Protein AF-A0A0D7AIN2-F1 (afdb_monomer_lite)

Radius of gyration: 23.13 Å; chains: 1; bounding box: 75×62×39 Å

Foldseek 3Di:
DDAAQEEEDALPDDPLVLLPDADPVRARDPHQQHAEYHYDYDDDPCQVSLVSVLVSLCSQLQWDWDADPNDIATAHDPDHGSYAEYEYEEDYDPVSVVSQVRCVVNNSHHYHYHDPDDPDPPPPPPDDDDDDDDDDDDDD

pLDDT: mean 73.19, std 13.88, range [41.59, 91.12]

Secondary structure (DSSP, 8-state):
-----EEEEE-SSSTHHHHH-B-TTSSBSS-TT--EEEEE--STTTHHHHHHHHHHHHHHTTEEEEEETTEEEEEE-SSPPS--EEEEES---HHHHHHHHHHHHTTS-EEEEE--S-----------------------

Structure (mmCIF, N/CA/C/O backbone):
data_AF-A0A0D7AIN2-F1
#
_entry.id   AF-A0A0D7AIN2-F1
#
loop_
_atom_site.group_PDB
_atom_site.id
_atom_site.type_symbol
_atom_site.label_atom_id
_atom_site.label_alt_id
_atom_site.label_comp_id
_atom_site.label_asym_id
_atom_site.label_entity_id
_atom_site.label_seq_id
_atom_site.pdbx_PDB_ins_code
_atom_site.Cartn_x
_atom_site.Cartn_y
_atom_site.Cartn_z
_atom_site.occupancy
_atom_site.B_iso_or_equiv
_atom_site.auth_seq_id
_atom_site.auth_comp_id
_atom_site.auth_asym_id
_atom_site.auth_atom_id
_atom_site.pdbx_PDB_model_num
ATOM 1 N N . MET A 1 1 ? -19.879 8.957 -13.208 1.00 56.47 1 MET A N 1
ATOM 2 C CA . MET A 1 1 ? -18.425 8.804 -13.442 1.00 56.47 1 MET A CA 1
ATOM 3 C C . MET A 1 1 ? -18.086 7.331 -13.320 1.00 56.47 1 MET A C 1
ATOM 5 O O . MET A 1 1 ? -18.609 6.715 -12.398 1.00 56.47 1 MET A O 1
ATOM 9 N N . PRO A 1 2 ? -17.264 6.754 -14.208 1.00 55.44 2 PRO A N 1
ATOM 10 C CA . PRO A 1 2 ? -16.753 5.406 -13.993 1.00 55.44 2 PRO A CA 1
ATOM 11 C C . PRO A 1 2 ? -15.935 5.378 -12.695 1.00 55.44 2 PRO A C 1
ATOM 13 O O . PRO A 1 2 ? -15.083 6.236 -12.464 1.00 55.44 2 PRO A O 1
ATOM 16 N N . HIS A 1 3 ? -16.237 4.420 -11.823 1.00 69.88 3 HIS A N 1
ATOM 17 C CA . HIS A 1 3 ? -15.514 4.215 -10.574 1.00 69.88 3 HIS A CA 1
ATOM 18 C C . HIS A 1 3 ? -14.426 3.170 -10.811 1.00 69.88 3 HIS A C 1
ATOM 20 O O . HIS A 1 3 ? -14.723 1.995 -11.003 1.00 69.88 3 HIS A O 1
ATOM 26 N N . VAL A 1 4 ? -13.165 3.599 -10.823 1.00 70.69 4 VAL A N 1
ATOM 27 C CA . VAL A 1 4 ? -12.028 2.682 -10.964 1.00 70.69 4 VAL A CA 1
ATOM 28 C C . VAL A 1 4 ? -11.719 2.077 -9.596 1.00 70.69 4 VAL A C 1
ATOM 30 O O . VAL A 1 4 ? -11.236 2.768 -8.699 1.00 70.69 4 VAL A O 1
ATOM 33 N N . THR A 1 5 ? -12.031 0.792 -9.432 1.00 84.25 5 THR A N 1
ATOM 34 C CA . THR A 1 5 ? -11.765 0.014 -8.209 1.00 84.25 5 THR A CA 1
ATOM 35 C C . THR A 1 5 ? -10.525 -0.867 -8.328 1.00 84.25 5 THR A C 1
ATOM 37 O O . THR A 1 5 ? -9.932 -1.210 -7.306 1.00 84.25 5 THR A O 1
ATOM 40 N N . HIS A 1 6 ? -10.109 -1.177 -9.555 1.00 88.31 6 HIS A N 1
ATOM 41 C CA . HIS A 1 6 ? -8.920 -1.951 -9.883 1.00 88.31 6 HIS A CA 1
ATOM 42 C C . HIS A 1 6 ? -8.060 -1.183 -10.893 1.00 88.31 6 HIS A C 1
ATOM 44 O O . HIS A 1 6 ? -8.585 -0.663 -11.879 1.00 88.31 6 HIS A O 1
ATOM 50 N N . LEU A 1 7 ? -6.755 -1.100 -10.639 1.00 84.56 7 LEU A N 1
ATOM 51 C CA . LEU A 1 7 ? -5.783 -0.457 -11.518 1.00 84.56 7 LEU A CA 1
ATOM 52 C C . LEU A 1 7 ? -4.552 -1.355 -11.664 1.00 84.56 7 LEU A C 1
ATOM 54 O O . LEU A 1 7 ? -3.881 -1.625 -10.672 1.00 84.56 7 LEU A O 1
ATOM 58 N N . ALA A 1 8 ? -4.238 -1.755 -12.894 1.00 85.38 8 ALA A N 1
ATOM 59 C CA . ALA A 1 8 ? -3.008 -2.463 -13.235 1.00 85.38 8 ALA A CA 1
ATOM 60 C C . ALA A 1 8 ? -2.046 -1.515 -13.960 1.00 85.38 8 ALA A C 1
ATOM 62 O O . ALA A 1 8 ? -2.455 -0.801 -14.879 1.00 85.38 8 ALA A O 1
ATOM 63 N N . VAL A 1 9 ? -0.785 -1.468 -13.525 1.00 78.31 9 VAL A N 1
ATOM 64 C CA . VAL A 1 9 ? 0.207 -0.514 -14.036 1.00 78.31 9 VAL A CA 1
ATOM 65 C C . VAL A 1 9 ? 1.560 -1.185 -14.255 1.00 78.31 9 VAL A C 1
ATOM 67 O O . VAL A 1 9 ? 2.144 -1.731 -13.321 1.00 78.31 9 VAL A O 1
ATOM 70 N N . CYS A 1 10 ? 2.111 -1.039 -15.460 1.00 76.38 10 CYS A N 1
ATOM 71 C CA . CYS A 1 10 ? 3.533 -1.266 -15.713 1.00 76.38 10 CYS A CA 1
ATOM 72 C C . CYS A 1 10 ? 4.309 -0.043 -15.198 1.00 76.38 10 CYS A C 1
ATOM 74 O O . CYS A 1 10 ? 4.064 1.083 -15.647 1.00 76.38 10 CYS A O 1
ATOM 76 N N . ALA A 1 11 ? 5.188 -0.209 -14.206 1.00 65.94 11 ALA A N 1
ATOM 77 C CA . ALA A 1 11 ? 5.690 0.907 -13.393 1.00 65.94 11 ALA A CA 1
ATOM 78 C C . ALA A 1 11 ? 6.803 1.743 -14.058 1.00 65.94 11 ALA A C 1
ATOM 80 O O . ALA A 1 11 ? 7.806 2.077 -13.425 1.00 65.94 11 ALA A O 1
ATOM 81 N N . HIS A 1 12 ? 6.625 2.126 -15.320 1.00 62.47 12 HIS A N 1
ATOM 82 C CA . HIS A 1 12 ? 7.673 2.795 -16.083 1.00 62.47 12 HIS A CA 1
ATOM 83 C C . HIS A 1 12 ? 7.687 4.323 -15.946 1.00 62.47 12 HIS A C 1
ATOM 85 O O . HIS A 1 12 ? 8.721 4.896 -16.263 1.00 62.47 12 HIS A O 1
ATOM 91 N N . GLN A 1 13 ? 6.638 5.003 -15.437 1.00 57.66 13 GLN A N 1
ATOM 92 C CA . GLN A 1 13 ? 6.686 6.451 -15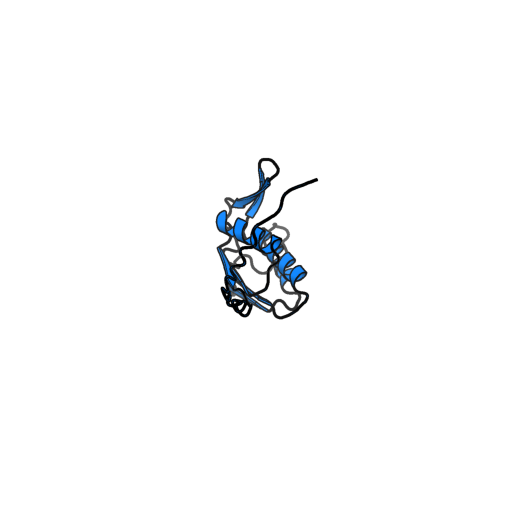.114 1.00 57.66 13 GLN A CA 1
ATOM 93 C C . GLN A 1 13 ? 5.376 7.028 -14.534 1.00 57.66 13 GLN A C 1
ATOM 95 O O . GLN A 1 13 ? 4.293 6.557 -14.853 1.00 57.66 13 GLN A O 1
ATOM 100 N N . GLY A 1 14 ? 5.488 8.110 -13.740 1.00 61.50 14 GLY A N 1
ATOM 101 C CA . GLY A 1 14 ? 4.506 9.211 -13.580 1.00 61.50 14 GLY A CA 1
ATOM 102 C C . GLY A 1 14 ? 3.149 8.945 -12.909 1.00 61.50 14 GLY A C 1
ATOM 103 O O . GLY A 1 14 ? 2.610 9.835 -12.251 1.00 61.50 14 GLY A O 1
ATOM 104 N N . ILE A 1 15 ? 2.618 7.728 -13.001 1.00 65.50 15 ILE A N 1
ATOM 105 C CA . ILE A 1 15 ? 1.259 7.357 -12.567 1.00 65.50 15 ILE A CA 1
ATOM 106 C C . ILE A 1 15 ? 1.093 7.469 -11.040 1.00 65.50 15 ILE A C 1
ATOM 108 O O . ILE A 1 15 ? -0.011 7.639 -10.520 1.00 65.50 15 ILE A O 1
ATOM 112 N N . TRP A 1 16 ? 2.206 7.482 -10.303 1.00 71.00 16 TRP A N 1
ATOM 113 C CA . TRP A 1 16 ? 2.213 7.665 -8.853 1.00 71.00 16 TRP A CA 1
ATOM 114 C C . TRP A 1 16 ? 1.870 9.089 -8.410 1.00 71.00 16 TRP A C 1
ATOM 116 O O . TRP A 1 16 ? 1.421 9.257 -7.280 1.00 71.00 16 TRP A O 1
ATOM 126 N N . ILE A 1 17 ? 2.079 10.110 -9.251 1.00 67.81 17 ILE A N 1
ATOM 127 C CA . ILE A 1 17 ? 1.791 11.510 -8.895 1.00 67.81 17 ILE A CA 1
ATOM 128 C C . ILE A 1 17 ? 0.274 11.715 -8.711 1.00 67.81 17 ILE A C 1
ATOM 130 O O . ILE A 1 17 ? -0.119 12.110 -7.611 1.00 67.81 17 ILE A O 1
ATOM 134 N N . PRO A 1 18 ? -0.589 11.329 -9.676 1.00 68.81 18 PRO A N 1
ATOM 135 C CA . PRO A 1 18 ? -2.044 11.319 -9.488 1.00 68.81 18 PRO A CA 1
ATOM 136 C C . PRO A 1 18 ? -2.514 10.512 -8.268 1.00 68.81 18 PRO A C 1
ATOM 138 O O . PRO A 1 18 ? -3.472 10.872 -7.588 1.00 68.81 18 PRO A O 1
ATOM 141 N N . LEU A 1 19 ? -1.826 9.414 -7.937 1.00 73.38 19 LEU A N 1
ATOM 142 C CA . LEU A 1 19 ? -2.163 8.589 -6.772 1.00 73.38 19 LEU A CA 1
ATOM 143 C C . LEU A 1 19 ? -1.727 9.202 -5.427 1.00 73.38 19 LEU A C 1
ATOM 145 O O . LEU A 1 19 ? -2.133 8.703 -4.373 1.00 73.38 19 LEU A O 1
ATOM 149 N N . LYS A 1 20 ? -0.903 10.250 -5.434 1.00 72.38 20 LYS A N 1
ATOM 150 C CA . LYS A 1 20 ? -0.456 10.976 -4.234 1.00 72.38 20 LYS A CA 1
ATOM 151 C C . LYS A 1 20 ? -1.244 12.262 -3.994 1.00 72.38 20 LYS A C 1
ATOM 153 O O . LYS A 1 20 ? -1.126 12.820 -2.906 1.00 72.38 20 LYS A O 1
ATOM 158 N N . GLU A 1 21 ? -1.983 12.741 -4.989 1.00 75.50 21 GLU A N 1
ATOM 159 C CA . GLU A 1 21 ? -2.662 14.029 -4.936 1.00 75.50 21 GLU A CA 1
ATOM 160 C C . GLU A 1 21 ? -3.874 13.985 -3.990 1.00 75.50 21 GLU A C 1
ATOM 162 O O . GLU A 1 21 ? -4.687 13.053 -4.008 1.00 75.50 21 GLU A O 1
ATOM 167 N N . HIS A 1 22 ? -3.949 15.002 -3.129 1.00 71.50 22 HIS A N 1
ATOM 168 C CA . HIS A 1 22 ? -5.043 15.213 -2.192 1.00 71.50 22 HIS A CA 1
ATOM 169 C C . HIS A 1 22 ? -5.860 16.434 -2.614 1.00 71.50 22 HIS A C 1
ATOM 171 O O . HIS A 1 22 ? -5.303 17.460 -3.002 1.00 71.50 22 HIS A O 1
ATOM 177 N N . THR A 1 23 ? -7.176 16.340 -2.487 1.00 74.06 23 THR A N 1
ATOM 178 C CA . THR A 1 23 ? -8.085 17.482 -2.536 1.00 74.06 23 THR A CA 1
ATOM 179 C C . THR A 1 23 ? -7.952 18.329 -1.259 1.00 74.06 23 THR A C 1
ATOM 181 O O . THR A 1 23 ? -7.458 17.832 -0.243 1.00 74.06 23 THR A O 1
ATOM 184 N N . PRO A 1 24 ? -8.393 19.603 -1.263 1.00 76.25 24 PRO A N 1
ATOM 185 C CA . PRO A 1 24 ? -8.297 20.494 -0.096 1.00 76.25 24 PRO A CA 1
ATOM 186 C C . PRO A 1 24 ? -8.976 19.969 1.180 1.00 76.25 24 PRO A C 1
ATOM 188 O O . PRO A 1 24 ? -8.623 20.371 2.282 1.00 76.25 24 PRO A O 1
ATOM 191 N N . ASP A 1 25 ? -9.930 19.050 1.037 1.00 76.56 25 ASP A N 1
ATOM 192 C CA . ASP A 1 25 ? -10.618 18.355 2.129 1.00 76.56 25 ASP A CA 1
ATOM 193 C C . ASP A 1 25 ? -9.876 17.093 2.625 1.00 76.56 25 ASP A C 1
ATOM 195 O O . ASP A 1 25 ? -10.411 16.322 3.420 1.00 76.56 25 ASP A O 1
ATOM 199 N N . GLY A 1 26 ? -8.652 16.856 2.147 1.00 68.62 26 GLY A N 1
ATOM 200 C CA . GLY A 1 26 ? -7.792 15.744 2.549 1.00 68.62 26 GLY A CA 1
ATOM 201 C C . GLY A 1 26 ? -8.084 14.412 1.852 1.00 68.62 26 GLY A C 1
ATOM 202 O O . GLY A 1 26 ? -7.336 13.452 2.064 1.00 68.62 26 GLY A O 1
ATOM 203 N N . ARG A 1 27 ? -9.113 14.325 0.997 1.00 70.62 27 ARG A N 1
ATOM 204 C CA . ARG A 1 27 ? -9.416 13.108 0.218 1.00 70.62 27 ARG A CA 1
ATOM 205 C C . ARG A 1 27 ? -8.447 12.944 -0.956 1.00 70.62 27 ARG A C 1
ATOM 207 O O . ARG A 1 27 ? -7.742 13.871 -1.321 1.00 70.62 27 ARG A O 1
ATOM 214 N N . PHE A 1 28 ? -8.355 11.746 -1.531 1.00 70.69 28 PHE A N 1
ATOM 215 C CA . PHE A 1 28 ? -7.521 11.523 -2.718 1.00 70.69 28 PHE A CA 1
ATOM 216 C C . PHE A 1 28 ? -8.264 11.966 -3.979 1.00 70.69 28 PHE A C 1
ATOM 218 O O . PHE A 1 28 ? -9.397 11.532 -4.193 1.00 70.69 28 PHE A O 1
ATOM 225 N N . SER A 1 29 ? -7.616 12.767 -4.825 1.00 65.88 29 SER A N 1
ATOM 226 C CA . SER A 1 29 ? -8.252 13.431 -5.974 1.00 65.88 29 SER A CA 1
ATOM 227 C C . SER A 1 29 ? -8.655 12.470 -7.092 1.00 65.88 29 SER A C 1
ATOM 229 O O . SER A 1 29 ? -9.783 12.524 -7.573 1.00 65.88 29 SER A O 1
ATOM 231 N N . VAL A 1 30 ? -7.760 11.566 -7.496 1.00 62.34 30 VAL A N 1
ATOM 232 C CA . VAL A 1 30 ? -7.954 10.831 -8.759 1.00 62.34 30 VAL A CA 1
ATOM 233 C C . VAL A 1 30 ? -8.631 9.469 -8.559 1.00 62.34 30 VAL A C 1
ATOM 235 O O . VAL A 1 30 ? -9.269 8.968 -9.477 1.00 62.34 30 VAL A O 1
ATOM 238 N N . PHE A 1 31 ? -8.582 8.877 -7.354 1.00 69.06 31 PHE A N 1
ATOM 239 C CA . PHE A 1 31 ? -9.119 7.520 -7.136 1.00 69.06 31 PHE A CA 1
ATOM 240 C C . PHE A 1 31 ? -9.610 7.208 -5.706 1.00 69.06 31 PHE A C 1
ATOM 242 O O . PHE A 1 31 ? -9.099 6.283 -5.063 1.00 69.06 31 PHE A O 1
ATOM 249 N N . PRO A 1 32 ? -10.597 7.932 -5.158 1.00 66.00 32 PRO A N 1
ATOM 250 C CA . PRO A 1 32 ? -11.089 7.687 -3.796 1.00 66.00 32 PRO A CA 1
ATOM 251 C C . PRO A 1 32 ? -11.652 6.269 -3.566 1.00 66.00 32 PRO A C 1
ATOM 253 O O . PRO A 1 32 ? -11.870 5.894 -2.420 1.00 66.00 32 PRO A O 1
ATOM 256 N N . LEU A 1 33 ? -11.864 5.478 -4.627 1.00 73.25 33 LEU A N 1
ATOM 257 C CA . LEU A 1 33 ? -12.425 4.122 -4.582 1.00 73.25 33 LEU A CA 1
ATOM 258 C C . LEU A 1 33 ? -11.464 3.023 -5.069 1.00 73.25 33 LEU A C 1
ATOM 260 O O . LEU A 1 33 ? -11.901 1.889 -5.244 1.00 73.25 33 LEU A O 1
ATOM 264 N N . LEU A 1 34 ? -10.183 3.328 -5.306 1.00 81.75 34 LEU A N 1
ATOM 265 C CA . LEU A 1 34 ? -9.217 2.319 -5.754 1.00 81.75 34 LEU A CA 1
ATOM 266 C C . LEU A 1 34 ? -8.938 1.306 -4.643 1.00 81.75 34 LEU A C 1
ATOM 268 O O . LEU A 1 34 ? -8.221 1.626 -3.698 1.00 81.75 34 LEU A O 1
ATOM 272 N N . GLN A 1 35 ? -9.456 0.089 -4.804 1.00 87.19 35 GLN A N 1
ATOM 273 C CA . GLN A 1 35 ? -9.360 -1.002 -3.835 1.00 87.19 35 GLN A CA 1
ATOM 274 C C . GLN A 1 35 ? -8.244 -1.992 -4.155 1.00 87.19 35 GLN A C 1
ATOM 276 O O . GLN A 1 35 ? -7.702 -2.586 -3.225 1.00 87.19 35 GLN A O 1
ATOM 281 N N . HIS A 1 36 ? -7.880 -2.157 -5.425 1.00 90.12 36 HIS A N 1
ATOM 282 C CA . HIS A 1 36 ? -6.878 -3.123 -5.871 1.00 90.12 36 HIS A CA 1
ATOM 283 C C . HIS A 1 36 ? -5.893 -2.463 -6.833 1.00 90.12 36 HIS A C 1
ATOM 285 O O . HIS A 1 36 ? -6.296 -1.851 -7.820 1.00 90.12 36 HIS A O 1
ATOM 291 N N . LEU A 1 37 ? -4.606 -2.565 -6.518 1.00 87.31 37 LEU A N 1
ATOM 292 C CA . LEU A 1 37 ? -3.511 -2.064 -7.341 1.00 87.31 37 LEU A CA 1
ATOM 293 C C . LEU A 1 37 ? -2.600 -3.229 -7.738 1.00 87.31 37 LEU A C 1
ATOM 295 O O . LEU A 1 37 ? -2.027 -3.872 -6.862 1.00 87.31 37 LEU A O 1
ATOM 299 N N . GLU A 1 38 ? -2.456 -3.478 -9.035 1.00 88.75 38 GLU A N 1
ATOM 300 C CA . GLU A 1 38 ? -1.515 -4.452 -9.592 1.00 88.75 38 GLU A CA 1
ATOM 301 C C . GLU A 1 38 ? -0.337 -3.736 -10.239 1.00 88.75 38 GLU A C 1
ATOM 303 O O . GLU A 1 38 ? -0.502 -2.723 -10.927 1.00 88.75 38 GLU A O 1
ATOM 308 N N . ILE A 1 39 ? 0.865 -4.253 -10.002 1.00 84.31 39 ILE A N 1
ATOM 309 C CA . ILE A 1 39 ? 2.092 -3.621 -10.461 1.00 84.31 39 ILE A CA 1
ATOM 310 C C . ILE A 1 39 ? 3.039 -4.662 -11.023 1.00 84.31 39 ILE A C 1
ATOM 312 O O . ILE A 1 39 ? 3.454 -5.595 -10.330 1.00 84.31 39 ILE A O 1
ATOM 316 N N . GLU A 1 40 ? 3.428 -4.432 -12.266 1.00 83.38 40 GLU A N 1
ATOM 317 C CA . GLU A 1 40 ? 4.455 -5.183 -12.968 1.00 83.38 40 GLU A CA 1
ATOM 318 C C . GLU A 1 40 ? 5.634 -4.255 -13.252 1.00 83.38 40 GLU A C 1
ATOM 320 O O . GLU A 1 40 ? 5.452 -3.099 -13.653 1.00 83.38 40 GLU A O 1
ATOM 325 N N . LEU A 1 41 ? 6.843 -4.729 -12.957 1.00 76.44 41 LEU A N 1
ATOM 326 C CA . LEU A 1 41 ? 8.069 -3.988 -13.215 1.00 76.44 41 LEU A CA 1
ATOM 327 C C . LEU A 1 41 ? 9.051 -4.863 -14.007 1.00 76.44 41 LEU A C 1
ATOM 329 O O . LEU A 1 41 ? 9.227 -6.042 -13.691 1.00 76.44 41 LEU A O 1
ATOM 333 N N . GLU A 1 42 ? 9.671 -4.276 -15.030 1.00 68.88 42 GLU A N 1
ATOM 334 C CA . GLU A 1 42 ? 10.638 -4.921 -15.919 1.00 68.88 42 GLU A CA 1
ATOM 335 C C . GLU A 1 42 ? 11.938 -4.093 -15.975 1.00 68.88 42 GLU A C 1
ATOM 337 O O . GLU A 1 42 ? 12.025 -3.103 -16.706 1.00 68.88 42 GLU A O 1
ATOM 342 N N . GLY A 1 43 ? 12.980 -4.509 -15.238 1.00 58.34 43 GLY A N 1
ATOM 343 C CA . GLY A 1 43 ? 14.347 -4.006 -15.432 1.00 58.34 43 GLY A CA 1
ATOM 344 C C . GLY A 1 43 ? 15.152 -3.641 -14.177 1.00 58.34 43 GLY A C 1
ATOM 345 O O . GLY A 1 43 ? 14.749 -3.829 -13.032 1.00 58.34 43 GLY A O 1
ATOM 346 N N . VAL A 1 44 ? 16.366 -3.125 -14.403 1.00 51.28 44 VAL A N 1
ATOM 347 C CA . VAL A 1 44 ? 17.318 -2.699 -13.361 1.00 51.28 44 VAL A CA 1
ATOM 348 C C . VAL A 1 44 ? 17.177 -1.187 -13.147 1.00 51.28 44 VAL A C 1
ATOM 350 O O . VAL A 1 44 ? 17.398 -0.409 -14.068 1.00 51.28 44 VAL A O 1
ATOM 353 N N . GLY A 1 45 ? 16.816 -0.755 -11.932 1.00 58.56 45 GLY A N 1
ATOM 354 C CA . GLY A 1 45 ? 16.586 0.668 -11.590 1.00 58.56 45 GLY A CA 1
ATOM 355 C C . GLY A 1 45 ? 15.327 0.942 -10.753 1.00 58.56 45 GLY A C 1
ATOM 356 O O . GLY A 1 45 ? 15.033 2.077 -10.382 1.00 58.56 45 GLY A O 1
ATOM 357 N N . GLU A 1 46 ? 14.590 -0.109 -10.410 1.00 72.44 46 GLU A N 1
ATOM 358 C CA . GLU A 1 46 ? 13.181 -0.026 -10.013 1.00 72.44 46 GLU A CA 1
ATOM 359 C C . GLU A 1 46 ? 12.947 0.107 -8.504 1.00 72.44 46 GLU A C 1
ATOM 361 O O . GLU A 1 46 ? 11.845 0.412 -8.049 1.00 72.44 46 GLU A O 1
ATOM 366 N N . THR A 1 47 ? 13.994 -0.044 -7.692 1.00 74.56 47 THR A N 1
ATOM 367 C CA . THR A 1 47 ? 13.886 -0.012 -6.224 1.00 74.56 47 THR A CA 1
ATOM 368 C C . THR A 1 47 ? 13.335 1.315 -5.697 1.00 74.56 47 THR A C 1
ATOM 370 O O . THR A 1 47 ? 12.590 1.333 -4.711 1.00 74.56 47 THR A O 1
ATOM 373 N N . ARG A 1 48 ? 13.647 2.441 -6.354 1.00 78.38 48 ARG A N 1
ATOM 374 C CA . ARG A 1 48 ? 13.085 3.758 -6.007 1.00 78.38 48 ARG A CA 1
ATOM 375 C C . ARG A 1 48 ? 11.591 3.832 -6.320 1.00 78.38 48 ARG A C 1
ATOM 377 O O . ARG A 1 48 ? 10.828 4.279 -5.466 1.00 78.38 48 ARG A O 1
ATOM 384 N N . VAL A 1 49 ? 11.180 3.323 -7.481 1.00 78.69 49 VAL A N 1
ATOM 385 C CA . VAL A 1 49 ? 9.775 3.287 -7.915 1.00 78.69 49 VAL A CA 1
ATOM 386 C C . VAL A 1 49 ? 8.947 2.420 -6.966 1.00 78.69 49 VAL A C 1
ATOM 388 O O . VAL A 1 49 ? 7.928 2.874 -6.452 1.00 78.69 49 VAL A O 1
ATOM 391 N N . VAL A 1 50 ? 9.441 1.230 -6.617 1.00 79.56 50 VAL A N 1
ATOM 392 C CA . VAL A 1 50 ? 8.820 0.337 -5.621 1.00 79.56 50 VAL A CA 1
ATOM 393 C C . VAL A 1 50 ? 8.707 1.007 -4.250 1.00 79.56 50 VAL A C 1
ATOM 395 O O . VAL A 1 50 ? 7.698 0.877 -3.559 1.00 79.56 50 VAL A O 1
ATOM 398 N N . SER A 1 51 ? 9.716 1.775 -3.841 1.00 84.00 51 SER A N 1
ATOM 399 C CA . SER A 1 51 ? 9.647 2.516 -2.576 1.00 84.00 51 SER A CA 1
ATOM 400 C C . SER A 1 51 ? 8.566 3.602 -2.609 1.00 84.00 51 SER A C 1
ATOM 402 O O . SER A 1 51 ? 7.873 3.815 -1.612 1.00 84.00 51 SER A O 1
ATOM 404 N N . ASP A 1 52 ? 8.390 4.275 -3.746 1.00 82.19 52 ASP A N 1
ATOM 405 C CA . ASP A 1 52 ? 7.319 5.250 -3.941 1.00 82.19 52 ASP A CA 1
ATOM 406 C C . ASP A 1 52 ? 5.933 4.610 -3.961 1.00 82.19 52 ASP A C 1
ATOM 408 O O . ASP A 1 52 ? 5.013 5.144 -3.339 1.00 82.19 52 ASP A O 1
ATOM 412 N N . ILE A 1 53 ? 5.804 3.446 -4.592 1.00 81.62 53 ILE A N 1
ATOM 413 C CA . ILE A 1 53 ? 4.599 2.613 -4.561 1.00 81.62 53 ILE A CA 1
ATOM 414 C C . ILE A 1 53 ? 4.218 2.281 -3.123 1.00 81.62 53 ILE A C 1
ATOM 416 O O . ILE A 1 53 ? 3.091 2.537 -2.706 1.00 81.62 53 ILE A O 1
ATOM 420 N N . ILE A 1 54 ? 5.164 1.761 -2.338 1.00 85.25 54 ILE A N 1
ATOM 421 C CA . ILE A 1 54 ? 4.912 1.383 -0.944 1.00 85.25 54 ILE A CA 1
ATOM 422 C C . ILE A 1 54 ? 4.466 2.605 -0.138 1.00 85.25 54 ILE A C 1
ATOM 424 O O . ILE A 1 54 ? 3.541 2.509 0.664 1.00 85.25 54 ILE A O 1
ATOM 428 N N . ARG A 1 55 ? 5.058 3.782 -0.379 1.00 83.94 55 ARG A N 1
ATOM 429 C CA . ARG A 1 55 ? 4.617 5.036 0.257 1.00 83.94 55 ARG A CA 1
ATOM 430 C C . ARG A 1 55 ? 3.186 5.414 -0.119 1.00 83.94 55 ARG A C 1
ATOM 432 O O . ARG A 1 55 ? 2.458 5.900 0.743 1.00 83.94 55 ARG A O 1
ATOM 439 N N . VAL A 1 56 ? 2.781 5.218 -1.372 1.00 82.44 56 VAL A N 1
ATOM 440 C CA . VAL A 1 56 ? 1.392 5.441 -1.807 1.00 82.44 56 VAL A CA 1
ATOM 441 C C . VAL A 1 56 ? 0.460 4.442 -1.135 1.00 82.44 56 VAL A C 1
ATOM 443 O O . VAL A 1 56 ? -0.535 4.852 -0.543 1.00 82.44 56 VAL A O 1
ATOM 446 N N . ALA A 1 57 ? 0.810 3.156 -1.157 1.00 83.19 57 ALA A N 1
ATOM 447 C CA . ALA A 1 57 ? 0.024 2.101 -0.534 1.00 83.19 57 ALA A CA 1
ATOM 448 C C . ALA A 1 57 ? -0.190 2.378 0.959 1.00 83.19 57 ALA A C 1
ATOM 450 O O . ALA A 1 57 ? -1.329 2.377 1.407 1.00 83.19 57 ALA A O 1
ATOM 451 N N . LEU A 1 58 ? 0.870 2.748 1.689 1.00 83.69 58 LEU A N 1
ATOM 452 C CA . LEU A 1 58 ? 0.810 3.145 3.101 1.00 83.69 58 LEU A CA 1
ATOM 453 C C . LEU A 1 58 ? -0.206 4.259 3.368 1.00 83.69 58 LEU A C 1
ATOM 455 O O . LEU A 1 58 ? -0.985 4.177 4.316 1.00 83.69 58 LEU A O 1
ATOM 459 N N . LYS A 1 59 ? -0.209 5.301 2.529 1.00 80.44 59 LYS A N 1
ATOM 460 C CA . LYS A 1 59 ? -1.151 6.420 2.662 1.00 80.44 59 LYS A CA 1
ATOM 461 C C . LYS A 1 59 ? -2.589 5.993 2.370 1.00 80.44 59 LYS A C 1
ATOM 463 O O . LYS A 1 59 ? -3.506 6.473 3.028 1.00 80.44 59 LYS A O 1
ATOM 468 N N . ARG A 1 60 ? -2.793 5.112 1.386 1.00 80.56 60 ARG A N 1
ATOM 469 C CA . ARG A 1 60 ? -4.131 4.736 0.894 1.00 80.56 60 ARG A CA 1
ATOM 470 C C . ARG A 1 60 ? -4.770 3.573 1.652 1.00 80.56 60 ARG A C 1
ATOM 472 O O . ARG A 1 60 ? -5.995 3.486 1.683 1.00 80.56 60 ARG A O 1
ATOM 479 N N . CYS A 1 61 ? -3.980 2.708 2.283 1.00 80.69 61 CYS A N 1
ATOM 480 C CA . CYS A 1 61 ? -4.475 1.575 3.069 1.00 80.69 61 CYS A CA 1
ATOM 481 C C . CYS A 1 61 ? -4.810 1.943 4.525 1.00 80.69 61 CYS A C 1
ATOM 483 O O . CYS A 1 61 ? -5.108 1.076 5.343 1.00 80.69 61 CYS A O 1
ATOM 485 N N . GLY A 1 62 ? -4.734 3.230 4.887 1.00 75.25 62 GLY A N 1
ATOM 486 C CA . GLY A 1 62 ? -5.060 3.692 6.236 1.00 75.25 62 GLY A CA 1
ATOM 487 C C . GLY A 1 62 ? -4.162 3.090 7.325 1.00 75.25 62 GLY A C 1
ATOM 488 O O . GLY A 1 62 ? -4.544 3.076 8.494 1.00 75.25 62 GLY A O 1
ATOM 489 N N . ALA A 1 63 ? -2.980 2.570 6.983 1.00 80.62 63 ALA A N 1
ATOM 490 C CA . ALA A 1 63 ? -2.046 2.054 7.973 1.00 80.62 63 ALA A CA 1
ATOM 491 C C . ALA A 1 63 ? -1.351 3.211 8.695 1.00 80.62 63 ALA A C 1
ATOM 493 O O . ALA A 1 63 ? -0.722 4.075 8.082 1.00 80.62 63 ALA A O 1
ATOM 494 N N . ARG A 1 64 ? -1.414 3.214 10.027 1.00 78.62 64 ARG A N 1
ATOM 495 C CA . ARG A 1 64 ? -0.676 4.168 10.859 1.00 78.62 64 ARG A CA 1
ATOM 496 C C . ARG A 1 64 ? 0.620 3.522 11.321 1.00 78.62 64 ARG A C 1
ATOM 498 O O . ARG A 1 64 ? 0.604 2.472 11.963 1.00 78.62 64 ARG A O 1
ATOM 505 N N . LYS A 1 65 ? 1.745 4.161 10.999 1.00 81.94 65 LYS A N 1
ATOM 506 C CA . LYS A 1 65 ? 3.058 3.769 11.513 1.00 81.94 65 LYS A CA 1
ATOM 507 C C . LYS A 1 65 ? 3.093 4.041 13.015 1.00 81.94 65 LYS A C 1
ATOM 509 O O . LYS A 1 65 ? 2.854 5.170 13.437 1.00 81.94 65 LYS A O 1
ATOM 514 N N . ILE A 1 66 ? 3.393 3.020 13.803 1.00 79.94 66 ILE A N 1
ATOM 515 C CA . ILE A 1 66 ? 3.502 3.116 15.259 1.00 79.94 66 ILE A CA 1
ATOM 516 C C . ILE A 1 66 ? 4.911 2.735 15.700 1.00 79.94 66 ILE A C 1
ATOM 518 O O . ILE A 1 66 ? 5.609 1.972 15.029 1.00 79.94 66 ILE A O 1
ATOM 522 N N . ARG A 1 67 ? 5.338 3.276 16.837 1.00 82.00 67 ARG A N 1
ATOM 523 C CA . ARG A 1 67 ? 6.551 2.843 17.527 1.00 82.00 67 ARG A CA 1
ATOM 524 C C . ARG A 1 67 ? 6.138 2.222 18.849 1.00 82.00 67 ARG A C 1
ATOM 526 O O . ARG A 1 67 ? 5.480 2.885 19.642 1.00 82.00 67 ARG A O 1
ATOM 533 N N . VAL A 1 68 ? 6.510 0.967 19.054 1.00 70.12 68 VAL A N 1
ATOM 534 C CA . VAL A 1 68 ? 6.287 0.230 20.299 1.00 70.12 68 VAL A CA 1
ATOM 535 C C . VAL A 1 68 ? 7.652 -0.278 20.738 1.00 70.12 68 VAL A C 1
ATOM 537 O O . VAL A 1 68 ? 8.309 -0.984 19.978 1.00 70.12 68 VAL A O 1
ATOM 540 N N . GLU A 1 69 ? 8.115 0.162 21.911 1.00 75.44 69 GLU A N 1
ATOM 541 C CA . GLU A 1 69 ? 9.381 -0.291 22.520 1.00 75.44 69 GLU A CA 1
ATOM 542 C C . GLU A 1 69 ? 10.601 -0.188 21.579 1.00 75.44 69 GLU A C 1
ATOM 544 O O . GLU A 1 69 ? 11.391 -1.113 21.415 1.00 75.44 69 GLU A O 1
ATOM 549 N N . GLY A 1 70 ? 10.732 0.938 20.869 1.00 76.44 70 GLY A N 1
ATOM 550 C CA . GLY A 1 70 ? 11.828 1.169 19.916 1.00 76.44 70 GLY A CA 1
ATOM 551 C C . GLY A 1 70 ? 11.690 0.424 18.580 1.00 76.44 70 GLY A C 1
ATOM 552 O O . GLY A 1 70 ? 12.349 0.794 17.604 1.00 76.44 70 GLY A O 1
ATOM 553 N N . ARG A 1 71 ? 10.776 -0.548 18.473 1.00 73.88 71 ARG A N 1
ATOM 554 C CA . ARG A 1 71 ? 10.434 -1.225 17.217 1.00 73.88 71 ARG A CA 1
ATOM 555 C C . ARG A 1 71 ? 9.354 -0.454 16.469 1.00 73.88 71 ARG A C 1
ATOM 557 O O . ARG A 1 71 ? 8.411 0.091 17.039 1.00 73.88 71 ARG A O 1
ATOM 564 N N . THR A 1 72 ? 9.516 -0.376 15.154 1.00 77.56 72 THR A N 1
ATOM 565 C CA . THR A 1 72 ? 8.547 0.273 14.268 1.00 77.56 72 THR A CA 1
ATOM 566 C C . THR A 1 72 ? 7.595 -0.779 13.715 1.00 77.56 72 THR A C 1
ATOM 568 O O . THR A 1 72 ? 8.054 -1.728 13.088 1.00 77.56 72 THR A O 1
ATOM 571 N N . GLY A 1 73 ? 6.293 -0.586 13.914 1.00 81.38 73 GLY A N 1
ATOM 572 C CA . GLY A 1 73 ? 5.234 -1.452 13.395 1.00 81.38 73 GLY A CA 1
ATOM 573 C C . GLY A 1 73 ? 4.124 -0.659 12.707 1.00 81.38 73 GLY A C 1
ATOM 574 O O . GLY A 1 73 ? 4.217 0.562 12.542 1.00 81.38 73 GLY A O 1
ATOM 575 N N . TYR A 1 74 ? 3.055 -1.356 12.327 1.00 84.50 74 TYR A N 1
ATOM 576 C CA . TYR A 1 74 ? 1.874 -0.758 11.708 1.00 84.50 74 TYR A CA 1
ATOM 577 C C . TYR A 1 74 ? 0.604 -1.166 12.448 1.00 84.50 74 TYR A C 1
ATOM 579 O O . TYR A 1 74 ? 0.483 -2.283 12.944 1.00 84.50 74 TYR A O 1
ATOM 587 N N . ARG A 1 75 ? -0.348 -0.235 12.517 1.00 81.50 75 ARG A N 1
ATOM 588 C CA . ARG A 1 75 ? -1.698 -0.471 13.027 1.00 81.50 75 ARG A CA 1
ATOM 589 C C . ARG A 1 75 ? -2.710 -0.068 11.968 1.00 81.50 75 ARG A C 1
ATOM 591 O O . ARG A 1 75 ? -2.617 1.024 11.406 1.00 81.50 75 ARG A O 1
ATOM 598 N N . LYS A 1 76 ? -3.712 -0.914 11.756 1.00 78.06 76 LYS A N 1
ATOM 599 C CA . LYS A 1 76 ? -4.873 -0.594 10.927 1.00 78.06 76 LYS A CA 1
ATOM 600 C C . LYS A 1 76 ? -5.650 0.597 11.510 1.00 78.06 76 LYS A C 1
ATOM 602 O O . LYS A 1 76 ? -5.939 0.619 12.711 1.00 78.06 76 LYS A O 1
ATOM 607 N N . SER A 1 77 ? -5.972 1.596 10.685 1.00 74.69 77 SER A N 1
ATOM 608 C CA . SER A 1 77 ? -6.909 2.663 11.069 1.00 74.69 77 SER A CA 1
ATOM 609 C C . SER A 1 77 ? -8.315 2.096 11.287 1.00 74.69 77 SER A C 1
ATOM 611 O O . SER A 1 77 ? -8.673 1.048 10.756 1.00 74.69 77 SER A O 1
ATOM 613 N N . LYS A 1 78 ? -9.124 2.807 12.077 1.00 72.25 78 LYS A N 1
ATOM 614 C CA . LYS A 1 78 ? -10.560 2.518 12.204 1.00 72.25 78 LYS A CA 1
ATOM 615 C C . LYS A 1 78 ? -11.348 2.951 10.965 1.00 72.25 78 LYS A C 1
ATOM 617 O O . LYS A 1 78 ? -12.454 2.472 10.753 1.00 72.25 78 LYS A O 1
ATOM 622 N N . GLU A 1 79 ? -10.791 3.860 10.171 1.00 72.44 79 GLU A N 1
ATOM 623 C CA . GLU A 1 79 ? -11.396 4.291 8.914 1.00 72.44 79 GLU A CA 1
ATOM 624 C C . GLU A 1 79 ? -11.265 3.197 7.849 1.00 72.44 79 GLU A C 1
ATOM 626 O O . GLU A 1 79 ? -10.230 2.521 7.794 1.00 72.44 79 GLU A O 1
ATOM 631 N N . PRO A 1 80 ? -12.288 3.015 6.996 1.00 66.12 80 PRO A N 1
ATOM 632 C CA . PRO A 1 80 ? -12.223 2.044 5.920 1.00 66.12 80 PRO A CA 1
ATOM 633 C C . PRO A 1 80 ? -11.075 2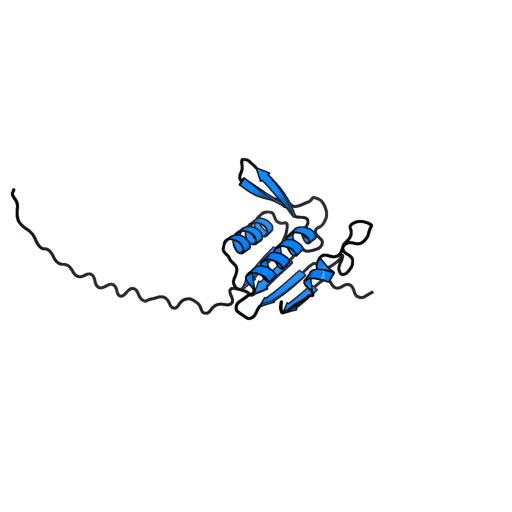.412 4.968 1.00 66.12 80 PRO A C 1
ATOM 635 O O . PRO A 1 80 ? -11.037 3.537 4.461 1.00 66.12 80 PRO A O 1
ATOM 638 N N . PRO A 1 81 ? -10.129 1.490 4.718 1.00 70.31 81 PRO A N 1
ATOM 639 C CA . PRO A 1 81 ? -9.020 1.763 3.823 1.00 70.31 81 PRO A CA 1
ATOM 640 C C . PRO A 1 81 ? -9.536 1.901 2.392 1.00 70.31 81 PRO A C 1
ATOM 642 O O . PRO A 1 81 ? -10.406 1.137 1.960 1.00 70.31 81 PRO A O 1
ATOM 645 N N . VAL A 1 82 ? -8.984 2.869 1.658 1.00 77.81 82 VAL A N 1
ATOM 646 C CA . VAL A 1 82 ? -9.296 3.054 0.236 1.00 77.81 82 VAL A CA 1
ATOM 647 C C . VAL A 1 82 ? -8.713 1.880 -0.541 1.00 77.81 82 VAL A C 1
ATOM 649 O O . VAL A 1 82 ? -9.450 1.178 -1.226 1.00 77.81 82 VAL A O 1
ATOM 652 N N . LEU A 1 83 ? -7.420 1.611 -0.337 1.00 84.88 83 LEU A N 1
ATOM 653 C CA . LEU A 1 83 ? -6.713 0.483 -0.938 1.00 84.88 83 LEU A CA 1
ATOM 654 C C . LEU A 1 83 ? -6.760 -0.739 -0.017 1.00 84.88 83 LEU A C 1
ATOM 656 O O . LEU A 1 83 ? -6.320 -0.661 1.128 1.00 84.88 83 LEU A O 1
ATOM 660 N N . ARG A 1 84 ? -7.255 -1.866 -0.533 1.00 86.69 84 ARG A N 1
ATOM 661 C CA . ARG A 1 84 ? -7.379 -3.138 0.194 1.00 86.69 84 ARG A CA 1
ATOM 662 C C . ARG A 1 84 ? -6.392 -4.189 -0.274 1.00 86.69 84 ARG A C 1
ATOM 664 O O . ARG A 1 84 ? -5.967 -4.981 0.551 1.00 86.69 84 ARG A O 1
ATOM 671 N N . ARG A 1 85 ? -6.016 -4.175 -1.552 1.00 91.12 85 ARG A N 1
ATOM 672 C CA . ARG A 1 85 ? -5.146 -5.179 -2.161 1.00 91.12 85 ARG A CA 1
ATOM 673 C C . ARG A 1 85 ? -4.031 -4.544 -2.982 1.00 91.12 85 ARG A C 1
ATOM 675 O O . ARG A 1 85 ? -4.266 -3.586 -3.720 1.00 91.12 85 ARG A O 1
ATOM 682 N N . LEU A 1 86 ? -2.833 -5.100 -2.860 1.00 90.12 86 LEU A N 1
ATOM 683 C CA . LEU A 1 86 ? -1.653 -4.720 -3.622 1.00 90.12 86 LEU A CA 1
ATOM 684 C C . LEU A 1 86 ? -0.948 -5.967 -4.151 1.00 90.12 86 LEU A C 1
ATOM 686 O O . LEU A 1 86 ? -0.412 -6.755 -3.371 1.00 90.12 86 LEU A O 1
ATOM 690 N N . ASP A 1 87 ? -0.883 -6.089 -5.471 1.00 90.94 87 ASP A N 1
ATOM 691 C CA . ASP A 1 87 ? -0.158 -7.164 -6.135 1.00 90.94 87 ASP A CA 1
ATOM 692 C C . ASP A 1 87 ? 1.108 -6.581 -6.754 1.00 90.94 87 ASP A C 1
ATOM 694 O O . ASP A 1 87 ? 1.050 -5.647 -7.554 1.00 90.94 87 ASP A O 1
ATOM 698 N N . ILE A 1 88 ? 2.266 -7.112 -6.369 1.00 87.06 88 ILE A N 1
ATOM 699 C CA . ILE A 1 88 ? 3.563 -6.660 -6.873 1.00 87.06 88 ILE A CA 1
ATOM 700 C C . ILE A 1 88 ? 4.290 -7.841 -7.504 1.00 87.06 88 ILE A C 1
ATOM 702 O O . ILE A 1 88 ? 4.585 -8.843 -6.843 1.00 87.06 88 ILE A O 1
ATOM 706 N N . ARG A 1 89 ? 4.610 -7.693 -8.788 1.00 85.19 89 ARG A N 1
ATOM 707 C CA . ARG A 1 89 ? 5.371 -8.650 -9.594 1.00 85.19 89 ARG A CA 1
ATOM 708 C C . ARG A 1 89 ? 6.744 -8.067 -9.921 1.00 85.19 89 ARG A C 1
ATOM 710 O O . ARG A 1 89 ? 7.006 -7.662 -11.046 1.00 85.19 89 ARG A O 1
ATOM 717 N N . CYS A 1 90 ? 7.614 -7.969 -8.916 1.00 79.62 90 CYS A N 1
ATOM 718 C CA . CYS A 1 90 ? 8.983 -7.481 -9.096 1.00 79.62 90 CYS A CA 1
ATOM 719 C C . CYS A 1 90 ? 9.928 -7.995 -8.008 1.00 79.62 90 CYS A C 1
ATOM 721 O O . CYS A 1 90 ? 9.507 -8.555 -6.989 1.00 79.62 90 CYS A O 1
ATOM 723 N N . GLN A 1 91 ? 11.226 -7.749 -8.191 1.00 81.62 91 GLN A N 1
ATOM 724 C CA . GLN A 1 91 ? 12.196 -7.945 -7.120 1.00 81.62 91 GLN A CA 1
ATOM 725 C C . GLN A 1 91 ? 12.033 -6.864 -6.046 1.00 81.62 91 GLN A C 1
ATOM 727 O O . GLN A 1 91 ? 11.962 -5.670 -6.336 1.00 81.62 91 GLN A O 1
ATOM 732 N N . LEU A 1 92 ? 11.985 -7.297 -4.787 1.00 83.81 92 LEU A N 1
ATOM 733 C CA . LEU A 1 92 ? 11.874 -6.426 -3.621 1.00 83.81 92 LEU A CA 1
ATOM 734 C C . LEU A 1 92 ? 13.152 -6.485 -2.801 1.00 83.81 92 LEU A C 1
ATOM 736 O O . LEU A 1 92 ? 13.677 -7.569 -2.534 1.00 83.81 92 LEU A O 1
ATOM 740 N N . THR A 1 93 ? 13.595 -5.336 -2.301 1.00 86.75 93 THR A N 1
ATOM 741 C CA . THR A 1 93 ? 14.625 -5.325 -1.263 1.00 86.75 93 THR A CA 1
ATOM 742 C C . THR A 1 93 ? 14.077 -5.945 0.032 1.00 86.75 93 THR A C 1
ATOM 744 O O . THR A 1 93 ? 12.861 -5.932 0.275 1.00 86.75 93 THR A O 1
ATOM 747 N N . PRO A 1 94 ? 14.947 -6.438 0.932 1.00 87.31 94 PRO A N 1
ATOM 748 C CA . PRO A 1 94 ? 14.504 -6.971 2.219 1.00 87.31 94 PRO A CA 1
ATOM 749 C C . PRO A 1 94 ? 13.659 -5.979 3.033 1.00 87.31 94 PRO A C 1
ATOM 751 O O . PRO A 1 94 ? 12.694 -6.375 3.683 1.00 87.31 94 PRO A O 1
ATOM 754 N N . SER A 1 95 ? 13.975 -4.679 2.984 1.00 87.62 95 SER A N 1
ATOM 755 C CA . SER A 1 95 ? 13.226 -3.644 3.711 1.00 87.62 95 SER A CA 1
ATOM 756 C C . SER A 1 95 ? 11.832 -3.392 3.127 1.00 87.62 95 SER A C 1
ATOM 758 O O . SER A 1 95 ? 10.873 -3.204 3.882 1.00 87.62 95 SER A O 1
ATOM 760 N N . GLN A 1 96 ? 11.698 -3.436 1.801 1.00 87.81 96 GLN A N 1
ATOM 761 C CA . GLN A 1 96 ? 10.416 -3.321 1.104 1.00 87.81 96 GLN A CA 1
ATOM 762 C C . GLN A 1 96 ? 9.514 -4.511 1.422 1.00 87.81 96 GLN A C 1
ATOM 764 O O . GLN A 1 96 ? 8.372 -4.320 1.839 1.00 87.81 96 GLN A O 1
ATOM 769 N N . ARG A 1 97 ? 10.062 -5.730 1.327 1.00 89.19 97 ARG A N 1
ATOM 770 C CA . ARG A 1 97 ? 9.352 -6.965 1.678 1.00 89.19 97 ARG A CA 1
ATOM 771 C C . ARG A 1 97 ? 8.870 -6.941 3.128 1.00 89.19 97 ARG A C 1
ATOM 773 O O . ARG A 1 97 ? 7.691 -7.168 3.362 1.00 89.19 97 ARG A O 1
ATOM 780 N N . ARG A 1 98 ? 9.736 -6.593 4.090 1.00 89.00 98 ARG A N 1
ATOM 781 C CA . ARG A 1 98 ? 9.344 -6.466 5.510 1.00 89.00 98 ARG A CA 1
ATOM 782 C C . ARG A 1 98 ? 8.213 -5.462 5.714 1.00 89.00 98 ARG A C 1
ATOM 784 O O . ARG A 1 98 ? 7.299 -5.724 6.483 1.00 89.00 98 ARG A O 1
ATOM 791 N N . THR A 1 99 ? 8.271 -4.317 5.033 1.00 89.62 99 THR A N 1
ATOM 792 C CA . THR A 1 99 ? 7.225 -3.292 5.152 1.00 89.62 99 THR A CA 1
ATOM 793 C C . THR A 1 99 ? 5.884 -3.813 4.648 1.00 89.62 99 THR A C 1
ATOM 795 O O . THR A 1 99 ? 4.878 -3.654 5.328 1.00 89.62 99 THR A O 1
ATOM 798 N N . LEU A 1 100 ? 5.875 -4.451 3.479 1.00 89.81 100 LEU A N 1
ATOM 799 C CA . LEU A 1 100 ? 4.666 -5.000 2.874 1.00 89.81 100 LEU A CA 1
ATOM 800 C C . LEU A 1 100 ? 4.066 -6.145 3.699 1.00 89.81 100 LEU A C 1
ATOM 802 O O . LEU A 1 100 ? 2.863 -6.146 3.940 1.00 89.81 100 LEU A O 1
ATOM 806 N N . LEU A 1 101 ? 4.902 -7.059 4.199 1.00 90.06 101 LEU A N 1
ATOM 807 C CA . LEU A 1 101 ? 4.459 -8.130 5.095 1.00 90.06 101 LEU A CA 1
ATOM 808 C C . LEU A 1 101 ? 3.823 -7.569 6.368 1.00 90.06 101 LEU A C 1
ATOM 810 O O . LEU A 1 101 ? 2.718 -7.966 6.711 1.00 90.06 101 LEU A O 1
ATOM 814 N N . ALA A 1 102 ? 4.440 -6.566 6.996 1.00 89.00 102 ALA A N 1
ATOM 815 C CA . ALA A 1 102 ? 3.877 -5.948 8.195 1.00 89.00 102 ALA A CA 1
ATOM 816 C C . ALA A 1 102 ? 2.504 -5.286 7.944 1.00 89.00 102 ALA A C 1
ATOM 818 O O . ALA A 1 102 ? 1.659 -5.240 8.839 1.00 89.00 102 ALA A O 1
ATOM 819 N N . LEU A 1 103 ? 2.252 -4.774 6.732 1.00 86.81 103 LEU A N 1
ATOM 820 C CA . LEU A 1 103 ? 0.938 -4.236 6.355 1.00 86.81 103 LEU A CA 1
ATOM 821 C C . LEU A 1 103 ? -0.113 -5.333 6.169 1.00 86.81 103 LEU A C 1
ATOM 823 O O . LEU A 1 103 ? -1.263 -5.137 6.570 1.00 86.81 103 LEU A O 1
ATOM 827 N N . SER A 1 104 ? 0.298 -6.475 5.618 1.00 88.38 104 SER A N 1
ATOM 828 C CA . SER A 1 104 ? -0.543 -7.665 5.486 1.00 88.38 104 SER A CA 1
ATOM 829 C C . SER A 1 104 ? -0.872 -8.280 6.840 1.00 88.38 104 SER A C 1
ATOM 831 O O . SER A 1 104 ? -2.038 -8.517 7.137 1.00 88.38 104 SER A O 1
ATOM 833 N N . GLU A 1 105 ? 0.125 -8.457 7.703 1.00 88.88 105 GLU A N 1
ATOM 834 C CA . GLU A 1 105 ? -0.029 -9.041 9.040 1.00 88.88 105 GLU A CA 1
ATOM 835 C C . GLU A 1 105 ? -0.943 -8.202 9.942 1.00 88.88 105 GLU A C 1
ATOM 837 O O . GLU A 1 105 ? -1.737 -8.747 10.704 1.00 88.88 105 GLU A O 1
ATOM 842 N N . CYS A 1 106 ? -0.893 -6.868 9.836 1.00 84.69 106 CYS A N 1
ATOM 843 C CA . CYS A 1 106 ? -1.803 -5.998 10.589 1.00 84.69 106 CYS A CA 1
ATOM 844 C C . CYS A 1 106 ? -3.194 -5.839 9.942 1.00 84.69 106 CYS A C 1
ATOM 846 O O . CYS A 1 106 ? -4.026 -5.080 10.452 1.00 84.69 106 CYS A O 1
ATOM 848 N N . GLY A 1 107 ? -3.454 -6.523 8.821 1.00 83.50 107 GLY A N 1
ATOM 849 C CA . GLY A 1 107 ? -4.732 -6.508 8.105 1.00 83.50 107 GLY A CA 1
ATOM 850 C C . GLY A 1 107 ? -5.083 -5.156 7.480 1.00 83.50 107 GLY A C 1
ATOM 851 O O . GLY A 1 107 ? -6.267 -4.868 7.260 1.00 83.50 107 GLY A O 1
ATOM 852 N N . ALA A 1 108 ? -4.084 -4.296 7.266 1.00 86.00 108 ALA A N 1
ATOM 853 C CA . ALA A 1 108 ? -4.267 -3.005 6.614 1.00 86.00 108 ALA A CA 1
ATOM 854 C C . ALA A 1 108 ? -4.284 -3.137 5.086 1.00 86.00 108 ALA A C 1
ATOM 856 O O . ALA A 1 108 ? -4.951 -2.343 4.428 1.00 86.00 108 ALA A O 1
ATOM 857 N N . LEU A 1 109 ? -3.571 -4.120 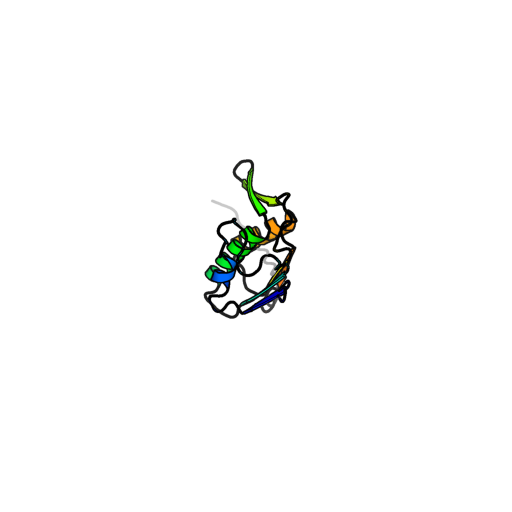4.531 1.00 88.62 109 LEU A N 1
ATOM 858 C CA . LEU A 1 109 ? -3.442 -4.314 3.089 1.00 88.62 109 LEU A CA 1
ATOM 859 C C . LEU A 1 109 ? -3.197 -5.788 2.754 1.00 88.62 109 LEU A C 1
ATOM 861 O O . LEU A 1 109 ? -2.206 -6.341 3.209 1.00 88.62 109 LEU A O 1
ATOM 865 N N . ASP A 1 110 ? -4.024 -6.392 1.910 1.00 89.56 110 ASP A N 1
ATOM 866 C CA . ASP A 1 110 ? -3.776 -7.722 1.352 1.00 89.56 110 ASP A CA 1
ATOM 867 C C . ASP A 1 110 ? -2.655 -7.623 0.312 1.00 89.56 110 ASP A C 1
ATOM 869 O O . ASP A 1 110 ? -2.806 -6.952 -0.712 1.00 89.56 110 ASP A O 1
ATOM 873 N N . VAL A 1 111 ? -1.511 -8.256 0.574 1.00 89.00 111 VAL A N 1
ATOM 874 C CA . VAL A 1 111 ? -0.341 -8.172 -0.310 1.00 89.00 111 VAL A CA 1
ATOM 875 C C . VAL A 1 111 ? -0.100 -9.497 -1.021 1.00 89.00 111 VAL A C 1
ATOM 877 O O . VAL A 1 111 ? 0.130 -10.517 -0.375 1.00 89.00 111 VAL A O 1
ATOM 880 N N . TYR A 1 112 ? -0.026 -9.457 -2.352 1.00 90.06 112 TYR A N 1
ATOM 881 C CA . TYR A 1 112 ? 0.396 -10.588 -3.176 1.00 90.06 112 TYR A CA 1
ATOM 882 C C . TYR A 1 112 ? 1.746 -10.285 -3.821 1.00 90.06 112 TYR A C 1
ATOM 884 O O . TYR A 1 112 ? 1.883 -9.382 -4.645 1.00 90.06 112 TYR A O 1
ATOM 892 N N . LEU A 1 113 ? 2.767 -11.049 -3.437 1.00 85.56 113 LEU A N 1
ATOM 893 C CA . LEU A 1 113 ? 4.121 -10.914 -3.968 1.00 85.56 113 LEU A CA 1
ATOM 894 C C . LEU A 1 113 ? 4.384 -12.046 -4.956 1.00 85.56 113 LEU A C 1
ATOM 896 O O . LEU A 1 113 ? 4.588 -13.184 -4.540 1.00 85.56 113 LEU A O 1
ATOM 900 N N . SER A 1 114 ? 4.410 -11.745 -6.253 1.00 76.50 114 SER A N 1
ATOM 901 C CA . SER A 1 114 ? 4.881 -12.714 -7.248 1.00 76.50 114 SER A CA 1
ATOM 902 C C . SER A 1 114 ? 6.380 -12.522 -7.435 1.00 76.50 114 SER A C 1
ATOM 904 O O . SER A 1 114 ? 6.834 -11.445 -7.824 1.00 76.50 114 SER A O 1
ATOM 906 N N . VAL A 1 115 ? 7.167 -13.555 -7.137 1.00 58.66 115 VAL A N 1
ATOM 907 C CA . VAL A 1 115 ? 8.610 -13.524 -7.387 1.00 58.66 115 VAL A CA 1
ATOM 908 C C . VAL A 1 115 ? 8.827 -13.726 -8.884 1.00 58.66 115 VAL A C 1
ATOM 910 O O . VAL A 1 115 ? 8.794 -14.847 -9.379 1.00 58.66 115 VAL A O 1
ATOM 913 N N . SER A 1 116 ? 9.041 -12.629 -9.609 1.00 56.81 116 SER A N 1
ATOM 914 C CA . SER A 1 116 ? 9.628 -12.681 -10.947 1.00 56.81 116 SER A CA 1
ATOM 915 C C . SER A 1 116 ? 11.117 -12.999 -10.793 1.00 56.81 116 SER A C 1
ATOM 917 O O . SER A 1 116 ? 11.946 -12.142 -10.481 1.00 56.81 116 SER A O 1
ATOM 919 N N . GLY A 1 117 ? 11.442 -14.283 -10.899 1.00 49.81 117 GLY A N 1
ATOM 920 C CA . GLY A 1 117 ? 12.806 -14.785 -10.879 1.00 49.81 117 GLY A CA 1
ATOM 921 C C . GLY A 1 117 ? 12.802 -16.268 -11.205 1.00 49.81 117 GLY A C 1
ATOM 922 O O . GLY A 1 117 ? 12.031 -17.024 -10.615 1.00 49.81 117 GLY A O 1
ATOM 923 N N . LYS A 1 118 ? 13.653 -16.695 -12.146 1.00 43.41 118 LYS A N 1
ATOM 924 C CA . LYS A 1 118 ? 13.930 -18.124 -12.336 1.00 43.41 118 LYS A CA 1
ATOM 925 C C . LYS A 1 118 ? 14.298 -18.702 -10.962 1.00 43.41 118 LYS A C 1
ATOM 927 O O . LYS A 1 118 ? 15.144 -18.094 -10.300 1.00 43.41 118 LYS A O 1
ATOM 932 N N . PRO A 1 119 ? 13.680 -19.812 -10.515 1.00 43.75 119 PRO A N 1
ATOM 933 C CA . PRO A 1 119 ? 14.091 -20.454 -9.276 1.00 43.75 119 PRO A CA 1
ATOM 934 C C . PRO A 1 119 ? 15.600 -20.680 -9.350 1.00 43.75 119 PRO A C 1
ATOM 936 O O . PRO A 1 119 ? 16.106 -21.113 -10.391 1.00 43.75 119 PRO A O 1
ATOM 939 N N . ALA A 1 120 ? 16.322 -20.313 -8.289 1.00 53.69 120 ALA A N 1
ATOM 940 C CA . ALA A 1 120 ? 17.733 -20.640 -8.186 1.00 53.69 120 ALA A CA 1
ATOM 941 C C . ALA A 1 120 ? 17.845 -22.149 -8.420 1.00 53.69 120 ALA A C 1
ATOM 943 O O . ALA A 1 120 ? 17.240 -22.924 -7.679 1.00 53.69 120 ALA A O 1
ATOM 944 N N . ARG A 1 121 ? 18.523 -22.556 -9.504 1.00 44.72 121 ARG A N 1
ATOM 945 C CA . ARG A 1 121 ? 18.842 -23.965 -9.733 1.00 44.72 121 ARG A CA 1
ATOM 946 C C . ARG A 1 121 ? 19.539 -24.427 -8.463 1.00 44.72 121 ARG A C 1
ATOM 948 O O . ARG A 1 121 ? 20.580 -23.875 -8.117 1.00 44.72 121 ARG A O 1
ATOM 955 N N . SER A 1 122 ? 18.913 -25.358 -7.754 1.00 41.59 122 SER A N 1
ATOM 956 C CA . SER A 1 122 ? 19.537 -26.085 -6.663 1.00 41.59 122 SER A CA 1
ATOM 957 C C . SER A 1 122 ? 20.887 -26.569 -7.170 1.00 41.59 122 SER A C 1
ATOM 959 O O . SER A 1 122 ? 20.942 -27.331 -8.137 1.00 41.59 122 SER A O 1
ATOM 961 N N . VAL A 1 123 ? 21.962 -26.069 -6.571 1.00 47.62 123 VAL A N 1
ATOM 962 C CA . VAL A 1 123 ? 23.256 -26.732 -6.667 1.00 47.62 123 VAL A CA 1
ATOM 963 C C . VAL A 1 123 ? 23.013 -28.092 -6.027 1.00 47.62 123 VAL A C 1
ATOM 965 O O . VAL A 1 123 ? 22.594 -28.142 -4.868 1.00 47.62 123 VAL A O 1
ATOM 968 N N . SER A 1 124 ? 23.122 -29.167 -6.810 1.00 49.41 124 SER A N 1
ATOM 969 C CA . SER A 1 124 ? 23.165 -30.511 -6.251 1.00 49.41 124 SER A CA 1
ATOM 970 C C . SER A 1 124 ? 24.312 -30.510 -5.252 1.00 49.41 124 SER A C 1
ATOM 972 O O . SER A 1 124 ? 25.440 -30.169 -5.603 1.00 49.41 124 SER A O 1
ATOM 974 N N . SER A 1 125 ? 24.010 -30.780 -3.984 1.00 48.00 125 SER A N 1
ATOM 975 C CA . SER A 1 125 ? 25.056 -31.208 -3.072 1.00 48.00 125 SER A CA 1
ATOM 976 C C . SER A 1 125 ? 25.451 -32.597 -3.548 1.00 48.00 125 SER A C 1
ATOM 978 O O . SER A 1 125 ? 24.740 -33.564 -3.270 1.00 48.00 125 SER A O 1
ATOM 980 N N . ASP A 1 126 ? 26.521 -32.667 -4.331 1.00 49.56 126 ASP A N 1
ATOM 981 C CA . ASP A 1 126 ? 27.273 -33.905 -4.441 1.00 49.56 126 ASP A CA 1
ATOM 982 C C . ASP A 1 126 ? 27.942 -34.091 -3.080 1.00 49.56 126 ASP A C 1
ATOM 984 O O . ASP A 1 126 ? 28.873 -33.388 -2.686 1.00 49.56 126 ASP A O 1
ATOM 988 N N . ASP A 1 127 ? 27.276 -34.937 -2.309 1.00 53.03 127 ASP A N 1
ATOM 989 C CA . ASP A 1 127 ? 27.763 -35.590 -1.116 1.00 53.03 127 ASP A CA 1
ATOM 990 C C . ASP A 1 127 ? 28.849 -36.570 -1.566 1.00 53.03 127 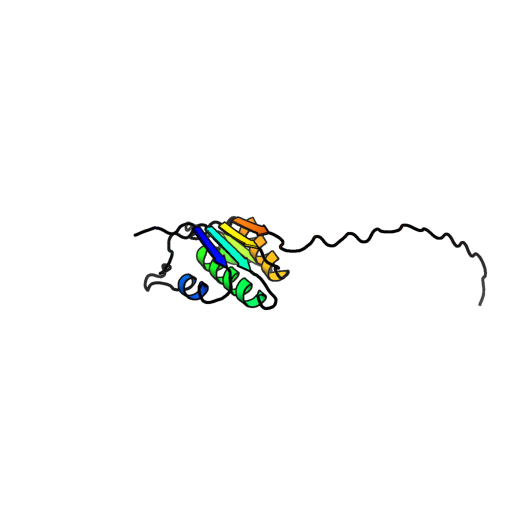ASP A C 1
ATOM 992 O O . ASP A 1 127 ? 28.535 -37.654 -2.043 1.00 53.03 127 ASP A O 1
ATOM 996 N N . ASP A 1 128 ? 30.111 -36.157 -1.471 1.00 51.50 128 ASP A N 1
ATOM 997 C CA . ASP A 1 128 ? 31.249 -37.072 -1.444 1.00 51.50 128 ASP A CA 1
ATOM 998 C C . ASP A 1 128 ? 32.005 -36.809 -0.144 1.00 51.50 128 ASP A C 1
ATOM 1000 O O . ASP A 1 128 ? 32.864 -35.933 -0.014 1.00 51.50 128 ASP A O 1
ATOM 1004 N N . SER A 1 129 ? 31.568 -37.569 0.854 1.00 55.12 129 SER A N 1
ATOM 1005 C CA . SER A 1 129 ? 32.298 -37.854 2.075 1.00 55.12 129 SER A CA 1
ATOM 1006 C C . SER A 1 129 ? 33.621 -38.523 1.700 1.00 55.12 129 SER A C 1
ATOM 1008 O O . SER A 1 129 ? 33.615 -39.688 1.307 1.00 55.12 129 SER A O 1
ATOM 1010 N N . ASP A 1 130 ? 34.736 -37.799 1.818 1.00 54.03 130 ASP A N 1
ATOM 1011 C CA . ASP A 1 130 ? 36.064 -38.412 1.780 1.00 54.03 130 ASP A CA 1
ATOM 1012 C C . ASP A 1 130 ? 36.612 -38.516 3.205 1.00 54.03 130 ASP A C 1
ATOM 1014 O O . ASP A 1 130 ? 36.898 -37.528 3.889 1.00 54.03 130 ASP A O 1
ATOM 1018 N N . ASP A 1 131 ? 36.645 -39.766 3.644 1.00 55.59 131 ASP A N 1
ATOM 1019 C CA . ASP A 1 131 ? 37.176 -40.279 4.891 1.00 55.59 131 ASP A CA 1
ATOM 1020 C C . ASP A 1 131 ? 38.707 -40.254 4.771 1.00 55.59 131 ASP A C 1
ATOM 1022 O O . ASP A 1 131 ? 39.299 -40.927 3.926 1.00 55.59 131 ASP A O 1
ATOM 1026 N N . SER A 1 132 ? 39.383 -39.439 5.574 1.00 53.19 132 SER A N 1
ATOM 1027 C CA . SER A 1 132 ? 40.835 -39.547 5.732 1.00 53.19 132 SER A CA 1
ATOM 1028 C C . SER A 1 132 ? 41.191 -39.391 7.194 1.00 53.19 132 SER A C 1
ATOM 1030 O O . SER A 1 132 ? 41.531 -38.319 7.695 1.00 53.19 132 SER A O 1
ATOM 1032 N N . ASP A 1 133 ? 41.050 -40.542 7.838 1.00 60.25 133 ASP A N 1
ATOM 1033 C CA . ASP A 1 133 ? 41.774 -40.982 9.013 1.00 60.25 133 ASP A CA 1
ATOM 1034 C C . ASP A 1 133 ? 43.286 -40.765 8.832 1.00 60.25 133 ASP A C 1
ATOM 1036 O O . ASP A 1 133 ? 43.872 -41.062 7.787 1.00 60.25 133 ASP A O 1
ATOM 1040 N N . GLY A 1 134 ? 43.906 -40.198 9.856 1.00 44.50 134 GLY A N 1
ATOM 1041 C CA . GLY A 1 134 ? 45.295 -39.762 9.847 1.00 44.50 134 GLY A CA 1
ATOM 1042 C C . GLY A 1 134 ? 45.746 -39.501 11.271 1.00 44.50 134 GLY A C 1
ATOM 1043 O O . GLY A 1 134 ? 45.883 -38.351 11.686 1.00 44.50 134 GLY A O 1
ATOM 1044 N N . GLU A 1 135 ? 45.881 -40.590 12.021 1.00 53.84 135 GLU A N 1
ATOM 1045 C CA . GLU A 1 135 ? 46.444 -40.617 13.363 1.00 53.84 135 GLU A CA 1
ATOM 1046 C C . GLU A 1 135 ? 47.911 -40.148 13.420 1.00 53.84 135 GLU A C 1
ATOM 1048 O O . GLU A 1 135 ? 48.652 -40.221 12.440 1.00 53.84 135 GLU A 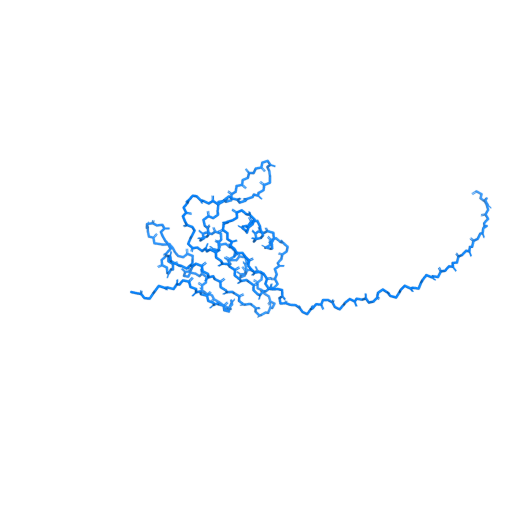O 1
ATOM 1053 N N . GLU A 1 136 ? 48.295 -39.776 14.649 1.00 49.41 136 GLU A N 1
ATOM 1054 C CA . GLU A 1 136 ? 49.654 -39.632 15.200 1.00 49.41 136 GLU A CA 1
ATOM 1055 C C . GLU A 1 136 ? 50.440 -38.381 14.729 1.00 49.41 136 GLU A C 1
ATOM 1057 O O . GLU A 1 136 ? 50.484 -38.029 13.561 1.00 49.41 136 GLU A O 1
ATOM 1062 N N . GLU A 1 137 ? 51.073 -37.574 15.585 1.00 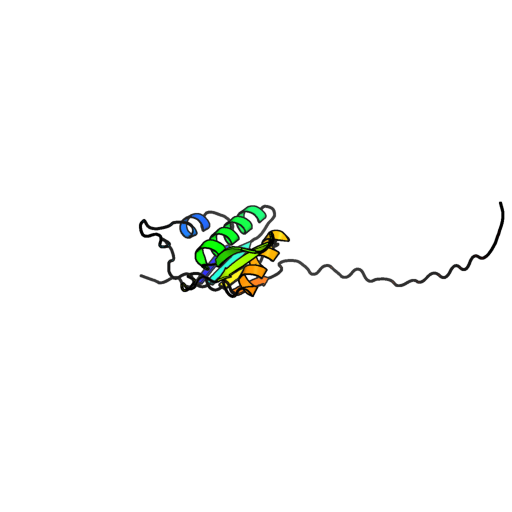45.12 137 GLU A N 1
ATOM 1063 C CA . GLU A 1 137 ? 51.859 -37.931 16.762 1.00 45.12 137 GLU A CA 1
ATOM 1064 C C . GLU A 1 137 ? 52.106 -36.693 17.663 1.00 45.12 137 GLU A C 1
ATOM 1066 O O . GLU A 1 137 ? 51.985 -35.535 17.258 1.00 45.12 137 GLU A O 1
ATOM 1071 N N . ASP A 1 138 ? 52.443 -36.983 18.914 1.00 52.06 138 ASP A N 1
ATOM 1072 C CA . ASP A 1 138 ? 52.667 -36.099 20.060 1.00 52.06 138 ASP A CA 1
ATOM 1073 C C . ASP A 1 138 ? 54.009 -35.311 19.989 1.00 52.06 138 ASP A C 1
ATOM 1075 O O . ASP A 1 138 ? 54.957 -35.728 19.326 1.00 52.06 138 ASP A O 1
ATOM 1079 N N . LYS A 1 139 ? 54.119 -34.262 20.827 1.00 47.50 139 LYS A N 1
ATOM 1080 C CA . LYS A 1 139 ? 55.340 -33.575 21.339 1.00 47.50 139 LYS A CA 1
ATOM 1081 C C . LYS A 1 139 ? 56.011 -32.462 20.508 1.00 47.50 139 LYS A C 1
ATOM 1083 O O . LYS A 1 139 ? 56.806 -32.725 19.612 1.00 47.50 139 LYS A O 1
ATOM 1088 N N . GLN A 1 140 ? 55.898 -31.211 20.979 1.00 44.38 140 GLN A N 1
ATOM 1089 C CA . GLN A 1 140 ? 56.796 -30.587 21.983 1.00 44.38 140 GLN A CA 1
ATOM 1090 C C . GLN A 1 140 ? 56.279 -29.217 22.440 1.00 44.38 140 GLN A C 1
ATOM 1092 O O . GLN A 1 140 ? 55.772 -28.453 21.592 1.00 44.38 140 GLN A O 1
#

Sequence (140 aa):
MPHVTHLAVCAHQGIWIPLKEHTPDGRFSVFPLLQHLEIELEGVGETRVVSDIIRVALKRCGARKIRVEGRTGYRKSKEPPVLRRLDIRCQLTPSQRRTLLALSECGALDVYLSVSGKPARSVSSDDDSDDSDGEEEDKQ

Organism: NCBI:txid1128425